Protein AF-A0A023JDX1-F1 (afdb_monomer_lite)

InterPro domains:
  IPR060750 Tri6-like, C2H2 zinc finger domain [PF27716] (1-133)

Secondary structure (DSSP, 8-state):
--------------SS-----TTSGGGS-TTSSPPPP--SSB---STT----PPBSSHHHHHHHHHHT---B--S-TTSTTT---TTSTTTSSBSSHHHHHHHHHHHS--EE---B-TT-PBP--EESSGGG-

pLDDT: mean 72.97, std 20.38, range [28.92, 93.12]

Structure (mmCIF, N/CA/C/O backbone):
data_AF-A0A023JDX1-F1
#
_entry.id   AF-A0A023JDX1-F1
#
loop_
_atom_site.group_PDB
_atom_site.id
_atom_site.type_symbol
_atom_site.label_atom_id
_atom_site.label_alt_id
_atom_site.label_comp_id
_atom_site.label_asym_id
_atom_site.label_entity_id
_atom_site.label_seq_id
_atom_site.pdbx_PDB_ins_code
_atom_site.Cartn_x
_atom_site.Cartn_y
_atom_site.Cartn_z
_atom_site.occupancy
_atom_site.B_iso_or_equiv
_atom_site.auth_seq_id
_atom_site.auth_comp_id
_atom_site.auth_asym_id
_atom_site.auth_atom_id
_atom_site.pdbx_PDB_model_num
ATOM 1 N N . PRO A 1 1 ? 21.628 -0.523 -36.060 1.00 32.75 1 PRO A N 1
ATOM 2 C CA . PRO A 1 1 ? 22.299 -1.433 -35.103 1.00 32.75 1 PRO A CA 1
ATOM 3 C C . PRO A 1 1 ? 21.307 -1.888 -34.022 1.00 32.75 1 PRO A C 1
ATOM 5 O O . PRO A 1 1 ? 21.061 -1.177 -33.053 1.00 32.75 1 PRO A O 1
ATOM 8 N N . LEU A 1 2 ? 20.667 -3.032 -34.269 1.00 33.00 2 LEU A N 1
ATOM 9 C CA . LEU A 1 2 ? 19.808 -3.723 -33.310 1.00 33.00 2 LEU A CA 1
ATOM 10 C C . LEU A 1 2 ? 20.728 -4.454 -32.330 1.00 33.00 2 LEU A C 1
ATOM 12 O O . LEU A 1 2 ? 21.443 -5.368 -32.727 1.00 33.00 2 LEU A O 1
ATOM 16 N N . VAL A 1 3 ? 20.773 -3.999 -31.080 1.00 34.69 3 VAL A N 1
ATOM 17 C CA . VAL A 1 3 ? 21.479 -4.711 -30.010 1.00 34.69 3 VAL A CA 1
ATOM 18 C C . VAL A 1 3 ? 20.621 -5.899 -29.589 1.00 34.69 3 VAL A C 1
ATOM 20 O O . VAL A 1 3 ? 19.626 -5.741 -28.883 1.00 34.69 3 VAL A O 1
ATOM 23 N N . CYS A 1 4 ? 20.990 -7.078 -30.086 1.00 31.83 4 CYS A N 1
ATOM 24 C CA . CYS A 1 4 ? 20.545 -8.356 -29.551 1.00 31.83 4 CYS A CA 1
ATOM 25 C C . CYS A 1 4 ? 20.985 -8.431 -28.083 1.00 31.83 4 CYS A C 1
ATOM 27 O O . CYS A 1 4 ? 22.160 -8.247 -27.775 1.00 31.83 4 CYS A O 1
ATOM 29 N N . PHE A 1 5 ? 20.030 -8.629 -27.177 1.00 30.62 5 PHE A N 1
ATOM 30 C CA . PHE A 1 5 ? 20.322 -9.008 -25.800 1.00 30.62 5 PHE A CA 1
ATOM 31 C C . PHE A 1 5 ? 20.436 -10.529 -25.772 1.00 30.62 5 PHE A C 1
ATOM 33 O O . PHE A 1 5 ? 19.424 -11.213 -25.921 1.00 30.62 5 PHE A O 1
ATOM 40 N N . ASP A 1 6 ? 21.652 -11.039 -25.600 1.00 28.92 6 ASP A N 1
ATOM 41 C CA . ASP A 1 6 ? 21.879 -12.451 -25.310 1.00 28.92 6 ASP A CA 1
ATOM 42 C C . ASP A 1 6 ? 21.268 -12.772 -23.940 1.00 28.92 6 ASP A C 1
ATOM 44 O O . ASP A 1 6 ? 21.625 -12.201 -22.904 1.00 28.92 6 ASP A O 1
ATOM 48 N N . PHE A 1 7 ? 20.244 -13.621 -23.966 1.00 38.38 7 PHE A N 1
ATOM 49 C CA . PHE A 1 7 ? 19.510 -14.097 -22.803 1.00 38.38 7 PHE A CA 1
ATOM 50 C C . PHE A 1 7 ? 20.083 -15.470 -22.438 1.00 38.38 7 PHE A C 1
ATOM 52 O O . PHE A 1 7 ? 19.508 -16.500 -22.778 1.00 38.38 7 PHE A O 1
ATOM 59 N N . ASP A 1 8 ? 21.240 -15.495 -21.777 1.00 31.28 8 ASP A N 1
ATOM 60 C CA . ASP A 1 8 ? 21.813 -16.751 -21.289 1.00 31.28 8 ASP A CA 1
ATOM 61 C C . ASP A 1 8 ? 21.019 -17.241 -20.076 1.00 31.28 8 ASP A C 1
ATOM 63 O O . ASP A 1 8 ? 21.211 -16.816 -18.933 1.00 31.28 8 ASP A O 1
ATOM 67 N N . PHE A 1 9 ? 20.066 -18.129 -20.349 1.00 39.88 9 PHE A N 1
ATOM 68 C CA . PHE A 1 9 ? 19.307 -18.867 -19.352 1.00 39.88 9 PHE A CA 1
ATOM 69 C C . PHE A 1 9 ? 19.992 -20.213 -19.088 1.00 39.88 9 PHE A C 1
ATOM 71 O O . PHE A 1 9 ? 19.445 -21.268 -19.389 1.00 39.88 9 PHE A O 1
ATOM 78 N N . GLU A 1 10 ? 21.196 -20.208 -18.520 1.00 36.53 10 GLU A N 1
ATOM 79 C CA . GLU A 1 10 ? 21.802 -21.448 -18.022 1.00 36.53 10 GLU A CA 1
ATOM 80 C C . GLU A 1 10 ? 21.513 -21.626 -16.528 1.00 36.53 10 GLU A C 1
ATOM 82 O O . GLU A 1 10 ? 22.263 -21.178 -15.662 1.00 36.53 10 GLU A O 1
ATOM 87 N N . ASN A 1 11 ? 20.405 -22.312 -16.217 1.00 38.81 11 ASN A N 1
ATOM 88 C CA . ASN A 1 11 ? 20.368 -23.237 -15.079 1.00 38.81 11 ASN A CA 1
ATOM 89 C C . ASN A 1 11 ? 19.248 -24.299 -15.244 1.00 38.81 11 ASN A C 1
ATOM 91 O O . ASN A 1 11 ? 18.066 -23.940 -15.207 1.00 38.81 11 ASN A O 1
ATOM 95 N N . PRO A 1 12 ? 19.576 -25.597 -15.395 1.00 38.06 12 PRO A N 1
ATOM 96 C CA . PRO A 1 12 ? 18.638 -26.669 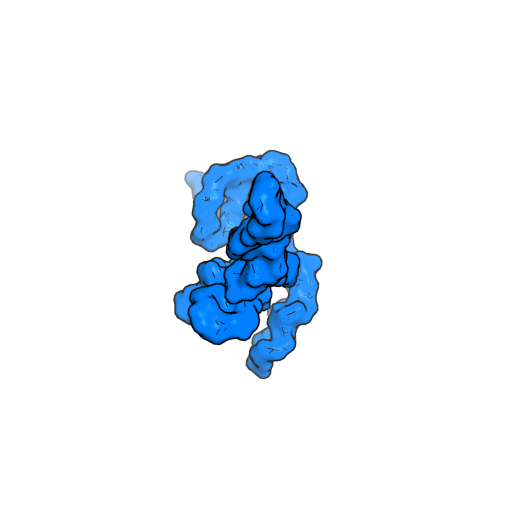-15.758 1.00 38.06 12 PRO A CA 1
ATOM 97 C C . PRO A 1 12 ? 17.777 -27.205 -14.590 1.00 38.06 12 PRO A C 1
ATOM 99 O O . PRO A 1 12 ? 17.607 -28.410 -14.436 1.00 38.06 12 PRO A O 1
ATOM 102 N N . ALA A 1 13 ? 17.201 -26.336 -13.753 1.00 34.69 13 ALA A N 1
ATOM 103 C CA . ALA A 1 13 ? 16.379 -26.758 -12.604 1.00 34.69 13 ALA A CA 1
ATOM 104 C C . ALA A 1 13 ? 14.904 -26.311 -12.671 1.00 34.69 13 ALA A C 1
ATOM 106 O O . ALA A 1 13 ? 14.201 -26.332 -11.660 1.00 34.69 13 ALA A O 1
ATOM 107 N N . ILE A 1 14 ? 14.419 -25.889 -13.843 1.00 46.06 14 ILE A N 1
ATOM 108 C CA . ILE A 1 14 ? 13.060 -25.356 -14.029 1.00 46.06 14 ILE A CA 1
ATOM 109 C C . ILE A 1 14 ? 12.252 -26.279 -14.944 1.00 46.06 14 ILE A C 1
ATOM 111 O O . ILE A 1 14 ? 11.904 -25.899 -16.051 1.00 46.06 14 ILE A O 1
ATOM 115 N N . GLU A 1 15 ? 11.932 -27.490 -14.492 1.00 36.09 15 GLU A N 1
ATOM 116 C CA . GLU A 1 15 ? 10.882 -28.282 -15.162 1.00 36.09 15 GLU A CA 1
ATOM 117 C C . GLU A 1 15 ? 9.781 -28.818 -14.237 1.00 36.09 15 GLU A C 1
ATOM 119 O O . GLU A 1 15 ? 8.774 -29.294 -14.736 1.00 36.09 15 GLU A O 1
ATOM 124 N N . ASN A 1 16 ? 9.853 -28.660 -12.908 1.00 37.88 16 ASN A N 1
ATOM 125 C CA . ASN A 1 16 ? 8.943 -29.410 -12.020 1.00 37.88 16 ASN A CA 1
ATOM 126 C C . ASN A 1 16 ? 8.147 -28.605 -10.976 1.00 37.88 16 ASN A C 1
ATOM 128 O O . ASN A 1 16 ? 7.846 -29.143 -9.916 1.00 37.88 16 ASN A O 1
ATOM 132 N N . TYR A 1 17 ? 7.759 -27.347 -11.220 1.00 40.84 17 TYR A N 1
ATOM 133 C CA . TYR A 1 17 ? 6.860 -26.651 -10.269 1.00 40.84 17 TYR A CA 1
ATOM 134 C C . TYR A 1 17 ? 5.547 -26.122 -10.846 1.00 40.84 17 TYR A C 1
ATOM 136 O O . TYR A 1 17 ? 4.825 -25.395 -10.160 1.00 40.84 17 TYR A O 1
ATOM 144 N N . ILE A 1 18 ? 5.162 -26.550 -12.051 1.00 41.72 18 ILE A N 1
ATOM 145 C CA . ILE A 1 18 ? 3.773 -26.400 -12.501 1.00 41.72 18 ILE A CA 1
ATOM 146 C C . ILE A 1 18 ? 2.949 -27.527 -11.864 1.00 41.72 18 ILE A C 1
ATOM 148 O O . ILE A 1 18 ? 2.538 -28.471 -12.527 1.00 41.72 18 ILE A O 1
ATOM 152 N N . THR A 1 19 ? 2.714 -27.427 -10.554 1.00 31.41 19 THR A N 1
ATOM 153 C CA . THR A 1 19 ? 1.725 -28.265 -9.869 1.00 31.41 19 THR A CA 1
ATOM 154 C C . THR A 1 19 ? 0.858 -27.393 -8.980 1.00 31.41 19 THR A C 1
ATOM 156 O O . THR A 1 19 ? 1.208 -27.023 -7.861 1.00 31.41 19 THR A O 1
ATOM 159 N N . THR A 1 20 ? -0.289 -27.041 -9.549 1.00 42.22 20 THR A N 1
ATOM 160 C CA . THR A 1 20 ? -1.605 -26.910 -8.922 1.00 42.22 20 THR A CA 1
ATOM 161 C C . THR A 1 20 ? -1.625 -27.209 -7.414 1.00 42.22 20 THR A C 1
ATOM 163 O O . THR A 1 20 ? -1.871 -28.332 -6.995 1.00 42.22 20 THR A O 1
ATOM 166 N N . SER A 1 21 ? -1.374 -26.204 -6.573 1.00 30.67 21 SER A N 1
ATOM 167 C CA . SER A 1 21 ? -1.877 -26.155 -5.192 1.00 30.67 21 SER A CA 1
ATOM 168 C C . SER A 1 21 ? -1.671 -24.755 -4.610 1.00 30.67 21 SER A C 1
ATOM 170 O O . SER A 1 21 ? -0.552 -24.262 -4.473 1.00 30.67 21 SER A O 1
ATOM 172 N N . SER A 1 22 ? -2.767 -24.097 -4.233 1.00 41.16 22 SER A N 1
ATOM 173 C CA . SER A 1 22 ? -2.804 -22.733 -3.681 1.00 41.16 22 SER A CA 1
ATOM 174 C C . SER A 1 22 ? -2.083 -22.552 -2.329 1.00 41.16 22 SER A C 1
ATOM 176 O O . SER A 1 22 ? -2.180 -21.487 -1.731 1.00 41.16 22 SER A O 1
ATOM 178 N N . GLY A 1 23 ? -1.364 -23.563 -1.826 1.00 37.69 23 GLY A N 1
ATOM 179 C CA . GLY A 1 23 ? -0.704 -23.549 -0.515 1.00 37.69 23 GLY A CA 1
ATOM 180 C C . GLY A 1 23 ? 0.824 -23.414 -0.532 1.00 37.69 23 GLY A C 1
ATOM 181 O O . GLY A 1 23 ? 1.410 -23.215 0.527 1.00 37.69 23 GLY A O 1
ATOM 182 N N . LEU A 1 24 ? 1.490 -23.516 -1.692 1.00 40.00 24 LEU A N 1
ATOM 183 C CA . LEU A 1 24 ? 2.959 -23.664 -1.748 1.00 40.00 24 LEU A CA 1
ATOM 184 C C . LEU A 1 24 ? 3.718 -22.408 -2.226 1.00 40.00 24 LEU A C 1
ATOM 186 O O . LEU A 1 24 ? 4.937 -22.319 -2.085 1.00 40.00 24 LEU A O 1
ATOM 190 N N . LEU A 1 25 ? 3.014 -21.387 -2.725 1.00 47.19 25 LEU A N 1
ATOM 191 C CA . LEU A 1 25 ? 3.637 -20.139 -3.202 1.00 47.19 25 LEU A CA 1
ATOM 192 C C . LEU A 1 25 ? 4.150 -19.232 -2.066 1.00 47.19 25 LEU A C 1
ATOM 194 O O . LEU A 1 25 ? 5.015 -18.385 -2.299 1.00 47.19 25 LEU A O 1
ATOM 198 N N . ASP A 1 26 ? 3.688 -19.453 -0.832 1.00 47.53 26 ASP A N 1
ATOM 199 C CA . ASP A 1 26 ? 4.174 -18.768 0.376 1.00 47.53 26 ASP A CA 1
ATOM 200 C C . ASP A 1 26 ? 5.580 -19.229 0.815 1.00 47.53 26 ASP A C 1
ATOM 202 O O . ASP A 1 26 ? 6.215 -18.588 1.666 1.00 47.53 26 ASP A O 1
ATOM 206 N N . ALA A 1 27 ? 6.068 -20.340 0.249 1.00 46.50 27 ALA A N 1
ATOM 207 C CA . ALA A 1 27 ? 7.283 -21.013 0.693 1.00 46.50 27 ALA A CA 1
ATOM 208 C C . ALA A 1 27 ? 8.526 -20.702 -0.146 1.00 46.50 27 ALA A C 1
ATOM 210 O O . ALA A 1 27 ? 9.621 -20.996 0.320 1.00 46.50 27 ALA A O 1
ATOM 211 N N . VAL A 1 28 ? 8.410 -20.089 -1.335 1.00 53.62 28 VAL A N 1
ATOM 212 C CA . VAL A 1 28 ? 9.592 -19.746 -2.146 1.00 53.62 28 VAL A CA 1
ATOM 213 C C . VAL A 1 28 ? 10.315 -18.570 -1.478 1.00 53.62 28 VAL A C 1
ATOM 215 O O . VAL A 1 28 ? 9.820 -17.434 -1.558 1.00 53.62 28 VAL A O 1
ATOM 218 N N . PRO A 1 29 ? 11.479 -18.783 -0.831 1.00 56.50 29 PRO A N 1
ATOM 219 C CA . PRO A 1 29 ? 12.176 -17.718 -0.130 1.00 56.50 29 PRO A CA 1
ATOM 220 C C . PRO A 1 29 ? 12.553 -16.621 -1.123 1.00 56.50 29 PRO A C 1
ATOM 222 O O . PRO A 1 29 ? 12.904 -16.900 -2.269 1.00 56.50 29 PRO A O 1
ATOM 225 N N . SER A 1 30 ? 12.552 -15.356 -0.694 1.00 56.53 30 SER A N 1
ATOM 226 C CA . SER A 1 30 ? 12.969 -14.216 -1.534 1.00 56.53 30 SER A CA 1
ATOM 227 C C . SER A 1 30 ? 14.400 -14.343 -2.090 1.00 56.53 30 SER A C 1
ATOM 229 O O . SER A 1 30 ? 14.808 -13.541 -2.927 1.00 56.53 30 SER A O 1
ATOM 231 N N . GLN A 1 31 ? 15.162 -15.327 -1.602 1.00 57.88 31 GLN A N 1
ATOM 232 C CA . GLN A 1 31 ? 16.490 -15.721 -2.068 1.00 57.88 31 GLN A CA 1
ATOM 233 C C . GLN A 1 31 ? 16.466 -16.515 -3.386 1.00 57.88 31 GLN A C 1
ATOM 235 O O . GLN A 1 31 ? 17.475 -16.523 -4.076 1.00 57.88 31 GLN A O 1
ATOM 240 N N . LEU A 1 32 ? 15.336 -17.130 -3.756 1.00 61.25 32 LEU A N 1
ATOM 241 C CA . LEU A 1 32 ? 15.176 -17.901 -4.999 1.00 61.25 32 LEU A CA 1
ATOM 242 C C . LEU A 1 32 ? 14.635 -17.069 -6.172 1.00 61.25 32 LEU A C 1
ATOM 244 O O . LEU A 1 32 ? 14.421 -17.593 -7.260 1.00 61.25 32 LEU A O 1
ATOM 248 N N . ILE A 1 33 ? 14.379 -15.773 -5.974 1.00 67.25 33 ILE A N 1
ATOM 249 C CA . ILE A 1 33 ? 14.053 -14.878 -7.090 1.00 67.25 33 ILE A CA 1
ATOM 250 C C . ILE A 1 33 ? 15.350 -14.652 -7.865 1.00 67.25 33 ILE A C 1
ATOM 252 O O . ILE A 1 33 ? 16.277 -14.058 -7.316 1.00 67.25 33 ILE A O 1
ATOM 256 N N . ALA A 1 34 ? 15.412 -15.107 -9.119 1.00 68.56 34 ALA A N 1
ATOM 257 C CA . ALA A 1 34 ? 16.529 -14.810 -10.008 1.00 68.56 34 ALA A CA 1
ATOM 258 C C . ALA A 1 34 ? 16.678 -13.285 -10.131 1.00 68.56 34 ALA A C 1
ATOM 260 O O . ALA A 1 34 ? 15.737 -12.580 -10.502 1.00 68.56 34 ALA A O 1
ATOM 261 N N . LEU A 1 35 ? 17.838 -12.761 -9.733 1.00 71.56 35 LEU A N 1
ATOM 262 C CA . LEU A 1 35 ? 18.115 -11.328 -9.756 1.00 71.56 35 LEU A CA 1
ATOM 263 C C . LEU A 1 35 ? 18.962 -11.001 -10.986 1.00 71.56 35 LEU A C 1
ATOM 265 O O . LEU A 1 35 ? 19.956 -11.692 -11.211 1.00 71.56 35 LEU A O 1
ATOM 269 N N . PRO A 1 36 ? 18.645 -9.926 -11.728 1.00 74.81 36 PRO A N 1
ATOM 270 C CA . PRO A 1 36 ? 19.502 -9.473 -12.811 1.00 74.81 36 PRO A CA 1
ATOM 271 C C . PRO A 1 36 ? 20.890 -9.126 -12.269 1.00 74.81 36 PRO A C 1
ATOM 273 O O . PRO A 1 36 ? 21.017 -8.546 -11.179 1.00 74.81 36 PRO A O 1
ATOM 276 N N . SER A 1 37 ? 21.926 -9.454 -13.040 1.00 75.62 37 SER A N 1
ATOM 277 C CA . SER A 1 37 ? 23.277 -8.987 -12.743 1.00 75.62 37 SER A CA 1
ATOM 278 C C . SER A 1 37 ? 23.309 -7.460 -12.832 1.00 75.62 37 SER A C 1
ATOM 280 O O . SER A 1 37 ? 22.843 -6.872 -13.807 1.00 75.62 37 SER A O 1
ATOM 282 N N . PHE A 1 38 ? 23.825 -6.808 -11.791 1.00 79.94 38 PHE A N 1
ATOM 283 C CA . PHE A 1 38 ? 23.963 -5.355 -11.749 1.00 79.94 38 PHE A CA 1
ATOM 284 C C . PHE A 1 38 ? 25.424 -5.011 -12.018 1.00 79.94 38 PHE A C 1
ATOM 286 O O . PHE A 1 38 ? 26.254 -5.080 -11.114 1.00 79.94 38 PHE A O 1
ATOM 293 N N . THR A 1 39 ? 25.736 -4.699 -13.273 1.00 79.75 39 THR A N 1
ATOM 294 C C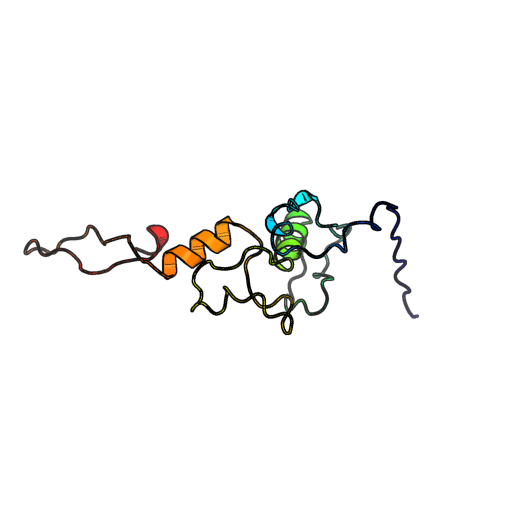A . THR A 1 39 ? 27.104 -4.410 -13.730 1.00 79.75 39 THR A CA 1
ATOM 295 C C . THR A 1 39 ? 27.368 -2.913 -13.856 1.00 79.75 39 THR A C 1
ATOM 297 O O . THR A 1 39 ? 28.495 -2.466 -13.663 1.00 79.75 39 THR A O 1
ATOM 300 N N . ARG A 1 40 ? 26.336 -2.122 -14.166 1.00 84.81 40 ARG A N 1
ATOM 301 C CA . ARG A 1 40 ? 26.400 -0.663 -14.322 1.00 84.81 40 ARG A CA 1
ATOM 302 C C . ARG A 1 40 ? 25.090 -0.023 -13.853 1.00 84.81 40 ARG A C 1
ATOM 304 O O . ARG A 1 40 ? 24.059 -0.711 -13.835 1.00 84.81 40 ARG A O 1
ATOM 311 N N . PRO A 1 41 ? 25.103 1.283 -13.523 1.00 89.56 41 PRO A N 1
ATOM 312 C CA . PRO A 1 41 ? 23.886 2.011 -13.216 1.00 89.56 41 PRO A CA 1
ATOM 313 C C . PRO A 1 41 ? 22.840 1.832 -14.312 1.00 89.56 41 PRO A C 1
ATOM 315 O O . PRO A 1 41 ? 23.109 2.058 -15.492 1.00 89.56 41 PRO A O 1
ATOM 318 N N . SER A 1 42 ? 21.663 1.356 -13.928 1.00 83.94 42 SER A N 1
ATOM 319 C CA . SER A 1 42 ? 20.638 0.915 -14.873 1.00 83.94 42 SER A CA 1
ATOM 320 C C . SER A 1 42 ? 19.238 1.090 -14.298 1.00 83.94 42 SER A C 1
ATOM 322 O O . SER A 1 42 ? 19.033 1.180 -13.084 1.00 83.94 42 SER A O 1
ATOM 324 N N . LYS A 1 43 ? 18.259 1.189 -15.199 1.00 88.94 43 LYS A N 1
ATOM 325 C CA . LYS A 1 43 ? 16.837 1.196 -14.847 1.00 88.94 43 LYS A CA 1
ATOM 326 C C . LYS A 1 43 ? 16.367 -0.227 -14.563 1.00 88.94 43 LYS A C 1
ATOM 328 O O . LYS A 1 43 ? 17.013 -1.200 -14.943 1.00 88.94 43 LYS A O 1
ATOM 333 N N . CYS A 1 44 ? 15.224 -0.350 -13.897 1.00 88.12 44 CYS A N 1
ATOM 334 C CA . CYS A 1 44 ? 14.635 -1.658 -13.646 1.00 88.12 44 CYS A CA 1
ATOM 335 C C . CYS A 1 44 ? 14.235 -2.342 -14.971 1.00 88.12 44 CYS A C 1
ATOM 337 O O . CYS A 1 44 ? 13.457 -1.752 -15.718 1.00 88.12 44 CYS A O 1
ATOM 339 N N . PRO A 1 45 ? 14.699 -3.576 -15.250 1.00 85.88 45 PRO A N 1
ATOM 340 C CA . PRO A 1 45 ? 14.358 -4.300 -16.476 1.00 85.88 45 PRO A CA 1
ATOM 341 C C . PRO A 1 45 ? 12.993 -4.999 -16.403 1.00 85.88 45 PRO A C 1
ATOM 343 O O . PRO A 1 45 ? 12.599 -5.671 -17.349 1.00 85.88 45 PRO A O 1
ATOM 346 N N . TYR A 1 46 ? 12.286 -4.913 -15.270 1.00 83.38 46 TYR A N 1
ATOM 347 C CA . TYR A 1 46 ? 11.012 -5.605 -15.096 1.00 83.38 46 TYR A CA 1
ATOM 348 C C . TYR A 1 46 ? 9.969 -5.058 -16.089 1.00 83.38 46 TYR A C 1
ATOM 350 O O . TYR A 1 46 ? 9.801 -3.834 -16.174 1.00 83.38 46 TYR A O 1
ATOM 358 N N . PRO A 1 47 ? 9.262 -5.930 -16.835 1.00 80.00 47 PRO A N 1
ATOM 359 C CA . PRO A 1 47 ? 8.269 -5.492 -17.807 1.00 80.00 47 PRO A CA 1
ATOM 360 C C . PRO A 1 47 ? 7.185 -4.687 -17.093 1.00 80.00 47 PRO A C 1
ATOM 362 O O . PRO A 1 47 ? 6.726 -5.077 -16.025 1.00 80.00 47 PRO A O 1
ATOM 365 N N . SER A 1 48 ? 6.775 -3.551 -17.660 1.00 79.75 48 SER A N 1
ATOM 366 C CA . SER A 1 48 ? 5.809 -2.611 -17.056 1.00 79.75 48 SER A CA 1
ATOM 367 C C . SER A 1 48 ? 6.252 -1.918 -15.754 1.00 79.75 48 SER A C 1
ATOM 369 O O . SER A 1 48 ? 5.436 -1.282 -15.080 1.00 79.75 48 SER A O 1
ATOM 371 N N . CYS A 1 49 ? 7.542 -1.964 -15.399 1.00 85.75 49 CYS A N 1
ATOM 372 C CA . CYS A 1 49 ? 8.042 -1.176 -14.278 1.00 85.75 49 CYS A CA 1
ATOM 373 C C . CYS A 1 49 ? 7.855 0.327 -14.537 1.00 85.75 49 CYS A C 1
ATOM 375 O O . CYS A 1 49 ? 8.410 0.886 -15.479 1.00 85.75 49 CYS A O 1
ATOM 377 N N . LYS A 1 50 ? 7.102 0.999 -13.660 1.00 85.56 50 LYS A N 1
ATOM 378 C CA . LYS A 1 50 ? 6.840 2.449 -13.741 1.00 85.56 50 LYS A CA 1
ATOM 379 C C . LYS A 1 50 ? 7.973 3.306 -13.162 1.00 85.56 50 LYS A C 1
ATOM 381 O O . LYS A 1 50 ? 7.879 4.529 -13.154 1.00 85.56 50 LYS A O 1
ATOM 386 N N . SER A 1 51 ? 9.022 2.676 -12.633 1.00 86.38 51 SER A N 1
ATOM 387 C CA . SER A 1 51 ? 10.139 3.375 -12.001 1.00 86.38 51 SER A CA 1
ATOM 388 C C . SER A 1 51 ? 11.026 4.019 -13.060 1.00 86.38 51 SER A C 1
ATOM 390 O O . SER A 1 51 ? 11.636 3.327 -13.871 1.00 86.38 51 SER A O 1
ATOM 392 N N . THR A 1 52 ? 11.138 5.344 -13.033 1.00 89.38 52 THR A N 1
ATOM 393 C CA . THR A 1 52 ? 12.053 6.098 -13.906 1.00 89.38 52 THR A CA 1
ATOM 394 C C . THR A 1 52 ? 13.463 6.217 -13.325 1.00 89.38 52 THR A C 1
ATOM 396 O O . THR A 1 52 ? 14.376 6.658 -14.024 1.00 89.38 52 THR A O 1
ATOM 399 N N . THR A 1 53 ? 13.650 5.801 -12.068 1.00 91.06 53 THR A N 1
ATOM 400 C CA . THR A 1 53 ? 14.925 5.855 -11.352 1.00 91.06 53 THR A CA 1
ATOM 401 C C . THR A 1 53 ? 15.997 4.994 -12.009 1.00 91.06 53 THR A C 1
ATOM 403 O O . THR A 1 53 ? 15.785 3.828 -12.351 1.00 91.06 53 THR A O 1
ATOM 406 N N . VAL A 1 54 ? 17.184 5.582 -12.133 1.00 91.25 54 VAL A N 1
ATOM 407 C CA . VAL A 1 54 ? 18.419 4.865 -12.442 1.00 91.25 54 VAL A CA 1
ATOM 408 C C . VAL A 1 54 ? 19.042 4.472 -11.110 1.00 91.25 54 VAL A C 1
ATOM 410 O O . VAL A 1 54 ? 19.294 5.325 -10.264 1.00 91.25 54 VAL A O 1
ATOM 413 N N . PHE A 1 55 ? 19.238 3.178 -10.893 1.00 90.06 55 PHE A N 1
ATOM 414 C CA . PHE A 1 55 ? 19.865 2.690 -9.673 1.00 90.06 55 PHE A CA 1
ATOM 415 C C . PHE A 1 55 ? 21.374 2.738 -9.851 1.00 90.06 55 PHE A C 1
ATOM 417 O O . PHE A 1 55 ? 21.881 2.157 -10.802 1.00 90.06 55 PHE A O 1
ATOM 424 N N . GLU A 1 56 ? 22.082 3.392 -8.938 1.00 90.31 56 GLU A N 1
ATOM 425 C CA . GLU A 1 56 ? 23.553 3.419 -8.917 1.00 90.31 56 GLU A CA 1
ATOM 426 C C . GLU A 1 56 ? 24.133 2.252 -8.108 1.00 90.31 56 GLU A C 1
ATOM 428 O O . GLU A 1 56 ? 25.236 1.781 -8.371 1.00 90.31 56 GLU A O 1
ATOM 433 N N . SER A 1 57 ? 23.351 1.740 -7.153 1.00 88.19 57 SER A N 1
ATOM 434 C CA . SER A 1 57 ? 23.727 0.641 -6.271 1.00 88.19 57 SER A CA 1
ATOM 435 C C . SER A 1 57 ? 22.963 -0.637 -6.601 1.00 88.19 57 SER A C 1
ATOM 437 O O . SER A 1 57 ? 21.727 -0.669 -6.614 1.00 88.19 57 SER A O 1
ATOM 439 N N . GLY A 1 58 ? 23.699 -1.742 -6.742 1.00 84.75 58 GLY A N 1
ATOM 440 C CA . GLY A 1 58 ? 23.115 -3.068 -6.939 1.00 84.75 58 GLY A CA 1
ATOM 441 C C . GLY A 1 58 ? 22.235 -3.518 -5.769 1.00 84.75 58 GLY A C 1
ATOM 442 O O . GLY A 1 58 ? 21.279 -4.267 -5.969 1.00 84.75 58 GLY A O 1
ATOM 443 N N . ARG A 1 59 ? 22.492 -3.038 -4.541 1.00 87.50 59 ARG A N 1
ATOM 444 C CA . ARG A 1 59 ? 21.634 -3.320 -3.377 1.00 87.50 59 ARG A CA 1
ATOM 445 C C . ARG A 1 59 ? 20.242 -2.724 -3.574 1.00 87.50 59 ARG A C 1
ATOM 447 O O . ARG A 1 59 ? 19.250 -3.430 -3.380 1.00 87.50 59 ARG A O 1
ATOM 454 N N . ASP A 1 60 ? 20.178 -1.452 -3.953 1.00 87.81 60 ASP A N 1
ATOM 455 C CA . ASP A 1 60 ? 18.917 -0.738 -4.155 1.00 87.81 60 ASP A CA 1
ATOM 456 C C . ASP A 1 60 ? 18.162 -1.271 -5.359 1.00 87.81 60 ASP A C 1
ATOM 458 O O . ASP A 1 60 ? 16.962 -1.526 -5.253 1.00 87.81 60 ASP A O 1
ATOM 462 N N . PHE A 1 61 ? 18.880 -1.562 -6.444 1.00 87.25 61 PHE A N 1
ATOM 463 C CA . PHE A 1 61 ? 18.326 -2.235 -7.609 1.00 87.25 61 PHE A CA 1
ATOM 464 C C . PHE A 1 61 ? 17.671 -3.570 -7.237 1.00 87.25 61 PHE A C 1
ATOM 466 O O . PHE A 1 61 ? 16.500 -3.791 -7.529 1.00 87.25 61 PHE A O 1
ATOM 473 N N . ARG A 1 62 ? 18.382 -4.457 -6.525 1.00 86.44 62 ARG A N 1
ATOM 474 C CA . ARG A 1 62 ? 17.846 -5.768 -6.109 1.00 86.44 62 ARG A CA 1
ATOM 475 C C . ARG A 1 62 ? 16.693 -5.632 -5.118 1.00 86.44 62 ARG A C 1
ATOM 477 O O . ARG A 1 62 ? 15.787 -6.464 -5.105 1.00 86.44 62 ARG A O 1
ATOM 484 N N . ARG A 1 63 ? 16.733 -4.627 -4.237 1.00 86.38 63 ARG A N 1
ATOM 485 C CA . ARG A 1 63 ? 15.625 -4.315 -3.322 1.00 86.38 63 ARG A CA 1
ATOM 486 C C . ARG A 1 63 ? 14.385 -3.912 -4.114 1.00 86.38 63 ARG A C 1
ATOM 488 O O . ARG A 1 63 ? 13.328 -4.474 -3.865 1.00 86.38 63 ARG A O 1
ATOM 495 N N . HIS A 1 64 ? 14.534 -3.002 -5.071 1.00 89.50 64 HIS A N 1
ATOM 496 C CA . HIS A 1 64 ? 13.456 -2.564 -5.947 1.00 89.50 64 HIS A CA 1
ATOM 497 C C . HIS A 1 64 ? 12.928 -3.707 -6.822 1.00 89.50 64 HIS A C 1
ATOM 499 O O . HIS A 1 64 ? 11.729 -3.943 -6.857 1.00 89.50 64 HIS A O 1
ATOM 505 N N . TYR A 1 65 ? 13.808 -4.473 -7.470 1.00 85.50 65 TYR A N 1
ATOM 506 C CA . TYR A 1 65 ? 13.411 -5.566 -8.358 1.00 85.50 65 TYR A CA 1
ATOM 507 C C . TYR A 1 65 ? 12.552 -6.611 -7.632 1.00 85.50 65 TYR A C 1
ATOM 509 O O . TYR A 1 65 ? 11.541 -7.072 -8.153 1.00 85.50 65 TYR A O 1
ATOM 517 N N . ARG A 1 66 ? 12.890 -6.918 -6.372 1.00 85.50 66 ARG A N 1
ATOM 518 C CA . ARG A 1 66 ? 12.094 -7.820 -5.529 1.00 85.50 66 ARG A CA 1
ATOM 519 C C . ARG A 1 66 ? 10.694 -7.300 -5.207 1.00 85.50 66 ARG A C 1
ATOM 521 O O . ARG A 1 66 ? 9.821 -8.114 -4.933 1.00 85.50 66 ARG A O 1
ATOM 528 N N . GLN A 1 67 ? 10.455 -5.988 -5.260 1.00 86.38 67 GLN A N 1
ATOM 529 C CA . GLN A 1 67 ? 9.134 -5.411 -4.985 1.00 86.38 67 GLN A CA 1
ATOM 530 C C . GLN A 1 67 ? 8.090 -5.761 -6.050 1.00 86.38 67 GLN A C 1
ATOM 532 O O . GLN A 1 67 ? 6.897 -5.728 -5.752 1.00 86.38 67 GLN A O 1
ATOM 537 N N . HIS A 1 68 ? 8.523 -6.137 -7.256 1.00 84.50 68 HIS A N 1
ATOM 538 C CA . HIS A 1 68 ? 7.621 -6.578 -8.323 1.00 84.50 68 HIS A CA 1
ATOM 539 C C . HIS A 1 68 ? 7.007 -7.953 -8.048 1.00 84.50 68 HIS A C 1
ATOM 541 O O . HIS A 1 68 ? 5.900 -8.242 -8.491 1.00 84.50 68 HIS A O 1
ATOM 547 N N . PHE A 1 69 ? 7.679 -8.791 -7.257 1.00 83.25 69 PHE A N 1
ATOM 548 C CA . PHE A 1 69 ? 7.209 -10.135 -6.927 1.00 83.25 69 PHE A CA 1
ATOM 549 C C . PHE A 1 69 ? 6.348 -10.104 -5.666 1.00 83.25 69 PHE A C 1
ATOM 551 O O . PHE A 1 69 ? 6.793 -10.432 -4.564 1.00 83.25 69 PHE A O 1
ATOM 558 N N . LYS A 1 70 ? 5.092 -9.695 -5.834 1.00 84.00 70 LYS A N 1
ATOM 559 C CA . LYS A 1 70 ? 4.090 -9.719 -4.768 1.00 84.00 70 LYS A CA 1
ATOM 560 C C . LYS A 1 70 ? 3.592 -11.145 -4.565 1.00 84.00 70 LYS A C 1
ATOM 562 O O . LYS A 1 70 ? 3.084 -11.768 -5.490 1.00 84.00 70 LYS A O 1
ATOM 567 N N . ARG A 1 71 ? 3.778 -11.665 -3.354 1.00 80.06 71 ARG A N 1
ATOM 568 C CA . ARG A 1 71 ? 3.391 -13.037 -2.973 1.00 80.06 71 ARG A CA 1
ATOM 569 C C . ARG A 1 71 ? 2.588 -13.089 -1.682 1.00 80.06 71 ARG A C 1
ATOM 571 O O . ARG A 1 71 ? 1.951 -14.090 -1.402 1.00 80.06 71 ARG A O 1
ATOM 578 N N . PHE A 1 72 ? 2.607 -12.013 -0.899 1.00 84.56 72 PHE A N 1
ATOM 579 C CA . PHE A 1 72 ? 1.889 -11.943 0.364 1.00 84.56 72 PHE A CA 1
ATOM 580 C C . PHE A 1 72 ? 0.620 -11.122 0.179 1.00 84.56 72 PHE A C 1
ATOM 582 O O . PHE A 1 72 ? 0.699 -9.923 -0.068 1.00 84.56 72 PHE A O 1
ATOM 589 N N . PHE A 1 73 ? -0.542 -11.740 0.334 1.00 88.25 73 PHE A N 1
ATOM 590 C CA . PHE A 1 73 ? -1.835 -11.071 0.185 1.00 88.25 73 PHE A CA 1
ATOM 591 C C . PHE A 1 73 ? -2.421 -10.711 1.545 1.00 88.25 73 PHE A C 1
ATOM 593 O O . PHE A 1 73 ? -2.133 -11.375 2.543 1.00 88.25 73 PHE A O 1
ATOM 600 N N . CYS A 1 74 ? -3.200 -9.631 1.597 1.00 89.75 74 CYS A N 1
ATOM 601 C CA . CYS A 1 74 ? -3.908 -9.230 2.810 1.00 89.75 74 CYS A CA 1
ATOM 602 C C . CYS A 1 74 ? -4.891 -10.328 3.239 1.00 89.75 74 CYS A C 1
ATOM 604 O O . CYS A 1 74 ? -5.581 -10.897 2.401 1.00 89.75 74 CYS A O 1
ATOM 606 N N . ARG A 1 75 ? -4.993 -10.607 4.541 1.00 87.56 75 ARG A N 1
ATOM 607 C CA . ARG A 1 75 ? -5.912 -11.632 5.068 1.00 87.56 75 ARG A CA 1
ATOM 608 C C . ARG A 1 75 ? -7.384 -11.204 5.123 1.00 87.56 75 ARG A C 1
ATOM 610 O O . ARG A 1 75 ? -8.244 -12.051 5.331 1.00 87.56 75 ARG A O 1
ATOM 617 N N . TYR A 1 76 ? -7.674 -9.913 4.977 1.00 85.00 76 TYR A N 1
ATOM 618 C CA . TYR A 1 76 ? -9.036 -9.373 5.031 1.00 85.00 76 TYR A CA 1
ATOM 619 C C . TYR A 1 76 ? -9.720 -9.518 3.671 1.00 85.00 76 TYR A C 1
ATOM 621 O O . TYR A 1 76 ? -9.276 -8.898 2.709 1.00 85.00 76 TYR A O 1
ATOM 629 N N . SER A 1 77 ? -10.795 -10.301 3.576 1.00 80.50 77 SER A N 1
ATOM 630 C CA . SER A 1 77 ? -11.483 -10.592 2.306 1.00 80.50 77 SER A CA 1
ATOM 631 C C . SER A 1 77 ? -12.025 -9.340 1.611 1.00 80.50 77 SER A C 1
ATOM 633 O O . SER A 1 77 ? -11.942 -9.244 0.393 1.00 80.50 77 SER A O 1
ATOM 635 N N . GLU A 1 78 ? -12.481 -8.343 2.370 1.00 81.88 78 GLU A N 1
ATOM 636 C CA . GLU A 1 78 ? -12.962 -7.058 1.837 1.00 81.88 78 GLU A CA 1
ATOM 637 C C . GLU A 1 78 ? -11.843 -6.124 1.341 1.00 81.88 78 GLU A C 1
ATOM 639 O O . GLU A 1 78 ? -12.102 -5.061 0.776 1.00 81.88 78 GLU A O 1
ATOM 644 N N . CYS A 1 79 ? -10.576 -6.488 1.553 1.00 85.50 79 CYS A N 1
ATOM 645 C CA . CYS A 1 79 ? -9.458 -5.654 1.156 1.00 85.50 79 CYS A CA 1
ATOM 646 C C . CYS A 1 79 ? -9.115 -5.849 -0.330 1.00 85.50 79 CYS A C 1
ATOM 648 O O . CYS A 1 79 ? -8.856 -6.970 -0.752 1.00 85.50 79 CYS A O 1
ATOM 650 N N . PRO A 1 80 ? -8.920 -4.782 -1.125 1.00 83.19 80 PRO A N 1
ATOM 651 C CA . PRO A 1 80 ? -8.494 -4.919 -2.523 1.00 83.19 80 PRO A CA 1
ATOM 652 C C . PRO A 1 80 ? -7.109 -5.573 -2.693 1.00 83.19 80 PRO A C 1
ATOM 654 O O . PRO A 1 80 ? -6.744 -5.961 -3.798 1.00 83.19 80 PRO A O 1
ATOM 657 N N . GLN A 1 81 ? -6.319 -5.683 -1.617 1.00 83.12 81 GLN A N 1
ATOM 658 C CA . GLN A 1 81 ? -5.010 -6.349 -1.593 1.00 83.12 81 GLN A CA 1
ATOM 659 C C . GLN A 1 81 ? -5.083 -7.824 -1.151 1.00 83.12 81 GLN A C 1
ATOM 661 O O . GLN A 1 81 ? -4.034 -8.451 -0.983 1.00 83.12 81 GLN A O 1
ATOM 666 N N . SER A 1 82 ? -6.283 -8.361 -0.901 1.00 80.88 82 SER A N 1
ATOM 667 C CA . SER A 1 82 ? -6.496 -9.769 -0.532 1.00 80.88 82 SER A CA 1
ATOM 668 C C . SER A 1 82 ? -6.695 -10.676 -1.741 1.00 80.88 82 SER A C 1
ATOM 670 O O . SER A 1 82 ? -6.289 -11.834 -1.706 1.00 80.88 82 SER A O 1
ATOM 672 N N . ALA A 1 83 ? -7.277 -10.142 -2.817 1.00 70.25 83 ALA A N 1
ATOM 673 C CA . ALA A 1 83 ? -7.603 -10.920 -3.995 1.00 70.25 83 ALA A CA 1
ATOM 674 C C . ALA A 1 83 ? -6.354 -11.218 -4.831 1.00 70.25 83 ALA A C 1
ATOM 676 O O . ALA A 1 83 ? -5.662 -10.316 -5.312 1.00 70.25 83 ALA A O 1
ATOM 677 N N . GLN A 1 84 ? -6.123 -12.507 -5.056 1.00 62.50 84 GLN A N 1
ATOM 678 C CA . GLN A 1 84 ? -5.240 -13.031 -6.087 1.00 62.50 84 GLN A CA 1
ATOM 679 C C . GLN A 1 84 ? -6.031 -13.116 -7.402 1.00 62.50 84 GLN A C 1
ATOM 681 O O . GLN A 1 84 ? -6.180 -14.188 -7.979 1.00 62.50 84 GLN A O 1
ATOM 686 N N . ASP A 1 85 ? -6.625 -12.003 -7.845 1.00 57.03 85 ASP A N 1
ATOM 687 C CA . ASP A 1 85 ? -7.340 -12.001 -9.122 1.00 57.03 85 ASP A CA 1
ATOM 688 C C . ASP A 1 85 ? -6.327 -12.249 -10.240 1.00 57.03 85 ASP A C 1
ATOM 690 O O . ASP A 1 85 ? -5.446 -11.428 -10.505 1.00 57.03 85 ASP A O 1
ATOM 694 N N . LEU A 1 86 ? -6.459 -13.404 -10.892 1.00 53.06 86 LEU A N 1
ATOM 695 C CA . LEU A 1 86 ? -5.565 -13.885 -11.950 1.00 53.06 86 LEU A CA 1
ATOM 696 C C . LEU A 1 86 ? -5.522 -12.954 -13.174 1.00 53.06 86 LEU A C 1
ATOM 698 O O . LEU A 1 86 ? -4.625 -13.078 -14.001 1.00 53.06 86 LEU A O 1
ATOM 702 N N . GLN A 1 87 ? -6.464 -12.011 -13.282 1.00 52.59 87 GLN A N 1
ATOM 703 C CA . GLN A 1 87 ? -6.527 -11.035 -14.368 1.00 52.59 87 GLN A CA 1
ATOM 704 C C . GLN A 1 87 ? -5.522 -9.877 -14.198 1.00 52.59 87 GLN A C 1
ATOM 706 O O . GLN A 1 87 ? -5.153 -9.248 -15.185 1.00 52.59 87 GLN A O 1
ATOM 711 N N . GLU A 1 88 ? -5.043 -9.608 -12.975 1.00 52.50 88 GLU A N 1
ATOM 712 C CA . GLU A 1 88 ? -4.087 -8.528 -12.685 1.00 52.50 88 GLU A CA 1
ATOM 713 C C . GLU A 1 88 ? -2.872 -9.034 -11.896 1.00 52.50 88 GLU A C 1
ATOM 715 O O . GLU A 1 88 ? -2.588 -8.634 -10.759 1.00 52.50 88 GLU A O 1
ATOM 720 N N . VAL A 1 89 ? -2.125 -9.944 -12.518 1.00 52.03 89 VAL A N 1
ATOM 721 C CA . VAL A 1 89 ? -0.884 -10.486 -11.961 1.00 52.03 89 VAL A CA 1
ATOM 722 C C . VAL A 1 89 ? 0.129 -9.346 -11.766 1.00 52.03 89 VAL A C 1
ATOM 724 O O . VAL A 1 89 ? 0.724 -8.854 -12.718 1.00 52.03 89 VAL A O 1
ATOM 727 N N . GLY A 1 90 ? 0.316 -8.903 -10.517 1.00 55.53 90 GLY A N 1
ATOM 728 C CA . GLY A 1 90 ? 1.345 -7.926 -10.128 1.00 55.53 90 GLY A CA 1
ATOM 729 C C . GLY A 1 90 ? 0.843 -6.591 -9.559 1.00 55.53 90 GLY A C 1
ATOM 730 O O . GLY A 1 90 ? 1.646 -5.823 -9.015 1.00 55.53 90 GLY A O 1
ATOM 731 N N . THR A 1 91 ? -0.459 -6.284 -9.588 1.00 63.25 91 THR A N 1
ATOM 732 C CA . THR A 1 91 ? -0.987 -5.049 -8.960 1.00 63.25 91 THR A CA 1
ATOM 733 C C . THR A 1 91 ? -1.310 -5.251 -7.479 1.00 63.25 91 THR A C 1
ATOM 735 O O . THR A 1 91 ? -1.020 -4.365 -6.666 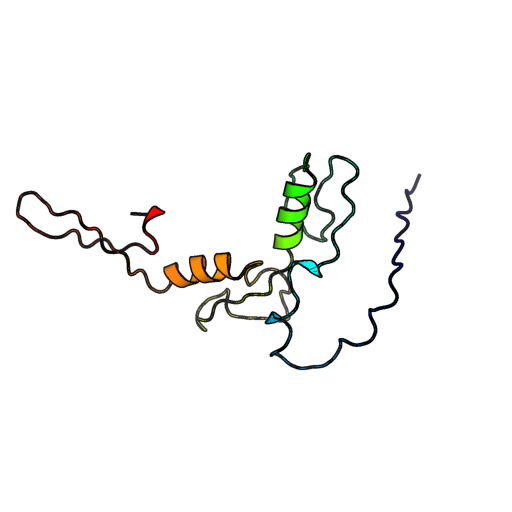1.00 63.25 91 THR A O 1
ATOM 738 N N . LYS A 1 92 ? -1.793 -6.438 -7.105 1.00 75.50 92 LYS A N 1
ATOM 739 C CA . LYS A 1 92 ? -2.266 -6.771 -5.753 1.00 75.50 92 LYS A CA 1
ATOM 740 C C . LYS A 1 92 ? -1.229 -7.555 -4.941 1.00 75.50 92 LYS A C 1
ATOM 742 O O . LYS A 1 92 ? -0.448 -8.332 -5.488 1.00 75.50 92 LYS A O 1
ATOM 747 N N . GLY A 1 93 ? -1.212 -7.329 -3.630 1.00 83.44 93 GLY A N 1
ATOM 748 C CA . GLY A 1 93 ? -0.339 -8.003 -2.671 1.00 83.44 93 GLY A CA 1
ATOM 749 C C . GLY A 1 93 ? 0.956 -7.250 -2.343 1.00 83.44 93 GLY A C 1
ATOM 750 O O . GLY A 1 93 ? 1.220 -6.133 -2.791 1.00 83.44 93 GLY A O 1
ATOM 751 N N . PHE A 1 94 ? 1.786 -7.891 -1.529 1.00 87.12 94 PHE A N 1
ATOM 752 C CA . PHE A 1 94 ? 3.011 -7.348 -0.957 1.00 87.12 94 PHE A CA 1
ATOM 753 C C . PHE A 1 94 ? 4.204 -8.240 -1.284 1.00 87.12 94 PHE A C 1
ATOM 755 O O . PHE A 1 94 ? 4.101 -9.468 -1.349 1.00 87.12 94 PHE A O 1
ATOM 762 N N . ALA A 1 95 ? 5.366 -7.615 -1.451 1.00 85.31 95 ALA A N 1
ATOM 763 C CA . ALA A 1 95 ? 6.620 -8.319 -1.700 1.00 85.31 95 ALA A CA 1
ATOM 764 C C . ALA A 1 95 ? 7.207 -8.963 -0.436 1.00 85.31 95 ALA A C 1
ATOM 766 O O . ALA A 1 95 ? 7.994 -9.904 -0.525 1.00 85.31 95 ALA A O 1
ATOM 767 N N . THR A 1 96 ? 6.829 -8.481 0.755 1.00 84.88 96 THR A N 1
ATOM 768 C CA . THR A 1 96 ? 7.300 -9.031 2.033 1.00 84.88 96 THR A CA 1
ATOM 769 C C . THR A 1 96 ? 6.162 -9.219 3.038 1.00 84.88 96 THR A C 1
ATOM 771 O O . THR A 1 96 ? 5.191 -8.458 3.059 1.00 84.88 96 THR A O 1
ATOM 774 N N . ARG A 1 97 ? 6.310 -10.198 3.946 1.00 86.94 97 ARG A N 1
ATOM 775 C CA . ARG A 1 97 ? 5.387 -10.384 5.085 1.00 86.94 97 ARG A CA 1
ATOM 776 C C . ARG A 1 97 ? 5.311 -9.145 5.975 1.00 86.94 97 ARG A C 1
ATOM 778 O O . ARG A 1 97 ? 4.250 -8.847 6.515 1.00 86.94 97 ARG A O 1
ATOM 785 N N . LYS A 1 98 ? 6.431 -8.429 6.128 1.00 87.69 98 LYS A N 1
ATOM 786 C CA . LYS A 1 98 ? 6.515 -7.202 6.931 1.00 87.69 98 LYS A CA 1
ATOM 787 C C . LYS A 1 98 ? 5.618 -6.106 6.356 1.00 87.69 98 LYS A C 1
ATOM 789 O O . LYS A 1 98 ? 4.918 -5.441 7.116 1.00 87.69 98 LYS A O 1
ATOM 794 N N . ASP A 1 99 ? 5.609 -5.950 5.036 1.00 89.06 99 ASP A N 1
ATOM 795 C CA . ASP A 1 99 ? 4.765 -4.958 4.368 1.00 89.06 99 ASP A CA 1
ATOM 796 C C . ASP A 1 99 ? 3.282 -5.331 4.466 1.00 89.06 99 ASP A C 1
ATOM 798 O O . ASP A 1 99 ? 2.466 -4.464 4.780 1.00 89.06 99 ASP A O 1
ATOM 802 N N . ARG A 1 100 ? 2.941 -6.624 4.327 1.00 89.81 100 ARG A N 1
ATOM 803 C CA . ARG A 1 100 ? 1.576 -7.108 4.590 1.00 89.81 100 ARG A CA 1
ATOM 804 C C . ARG A 1 100 ? 1.137 -6.795 6.020 1.00 89.81 100 ARG A C 1
ATOM 806 O O . ARG A 1 100 ? 0.076 -6.218 6.206 1.00 89.81 100 ARG A O 1
ATOM 813 N N . ALA A 1 101 ? 1.948 -7.120 7.027 1.00 87.94 101 ALA A N 1
ATOM 814 C CA . ALA A 1 101 ? 1.603 -6.867 8.429 1.00 87.94 101 ALA A CA 1
ATOM 815 C C . ALA A 1 101 ? 1.403 -5.367 8.717 1.00 87.94 101 ALA A C 1
ATOM 817 O O . ALA A 1 101 ? 0.464 -4.982 9.411 1.00 87.94 101 ALA A O 1
ATOM 818 N N . ARG A 1 102 ? 2.248 -4.503 8.132 1.00 88.69 102 ARG A N 1
ATOM 819 C CA . ARG A 1 102 ? 2.082 -3.041 8.197 1.00 88.69 102 ARG A CA 1
ATOM 820 C C . ARG A 1 102 ? 0.773 -2.582 7.553 1.00 88.69 102 ARG A C 1
ATOM 822 O O . ARG A 1 102 ? 0.163 -1.632 8.031 1.00 88.69 102 ARG A O 1
ATOM 829 N N . HIS A 1 103 ? 0.366 -3.202 6.451 1.00 90.88 103 HIS A N 1
ATOM 830 C CA . HIS A 1 103 ? -0.917 -2.916 5.824 1.00 90.88 103 HIS A CA 1
ATOM 831 C C . HIS A 1 103 ? -2.089 -3.412 6.684 1.00 90.88 103 HIS A C 1
ATOM 833 O O . HIS A 1 103 ? -3.035 -2.665 6.904 1.00 90.88 103 HIS A O 1
ATOM 839 N N . GLU A 1 104 ? -2.005 -4.627 7.225 1.00 89.44 104 GLU A N 1
ATOM 840 C CA . GLU A 1 104 ? -3.049 -5.232 8.058 1.00 89.44 104 GLU A CA 1
ATOM 841 C C . GLU A 1 104 ? -3.316 -4.444 9.345 1.00 89.44 104 GLU A C 1
ATOM 843 O O . GLU A 1 104 ? -4.462 -4.368 9.784 1.00 89.44 104 GLU A O 1
ATOM 848 N N . SER A 1 105 ? -2.303 -3.778 9.907 1.00 86.75 105 SER A N 1
ATOM 849 C CA . SER A 1 105 ? -2.492 -2.906 11.073 1.00 86.75 105 SER A CA 1
ATOM 850 C C . SER A 1 105 ? -3.343 -1.663 10.773 1.00 86.75 105 SER A C 1
ATOM 852 O O . SER A 1 105 ? -3.853 -1.030 11.694 1.00 86.75 105 SER A O 1
ATOM 854 N N . LYS A 1 106 ? -3.536 -1.307 9.494 1.00 86.31 106 LYS A N 1
ATOM 855 C CA . LYS A 1 106 ? -4.466 -0.240 9.094 1.00 86.31 106 LYS A CA 1
ATOM 856 C C . LYS A 1 106 ? -5.926 -0.673 9.161 1.00 86.31 106 LYS A C 1
ATOM 858 O O . LYS A 1 106 ? -6.768 0.178 9.410 1.00 86.31 106 LYS A O 1
ATOM 863 N N . HIS A 1 107 ? -6.216 -1.962 8.973 1.00 85.94 107 HIS A N 1
ATOM 864 C CA . HIS A 1 107 ? -7.586 -2.485 9.064 1.00 85.94 107 HIS A CA 1
ATOM 865 C C . HIS A 1 107 ? -8.112 -2.470 10.500 1.00 85.94 107 HIS A C 1
ATOM 867 O O . HIS A 1 107 ? -9.308 -2.313 10.715 1.00 85.94 107 HIS A O 1
ATOM 873 N N . LYS A 1 108 ? -7.225 -2.601 11.494 1.00 82.25 108 LYS A N 1
ATOM 874 C CA . LYS A 1 108 ? -7.576 -2.532 12.918 1.00 82.25 108 LYS A CA 1
ATOM 875 C C . LYS A 1 108 ? -6.591 -1.637 13.667 1.00 82.25 108 LYS A C 1
ATOM 877 O O . LYS A 1 108 ? -5.622 -2.152 14.227 1.00 82.25 108 LYS A O 1
ATOM 882 N N . PRO A 1 109 ? -6.809 -0.312 13.677 1.00 82.88 109 PRO A N 1
ATOM 883 C CA . PRO A 1 109 ? -5.977 0.578 14.464 1.00 82.88 109 PRO A CA 1
ATOM 884 C C . PRO A 1 109 ? -6.205 0.303 15.953 1.00 82.88 109 PRO A C 1
ATOM 886 O O . PRO A 1 109 ? -7.331 0.359 16.442 1.00 82.88 109 PRO A O 1
ATOM 889 N N . THR A 1 110 ? -5.136 -0.040 16.668 1.00 84.81 110 THR A N 1
ATOM 890 C CA . THR A 1 110 ? -5.184 -0.383 18.100 1.00 84.81 110 THR A CA 1
ATOM 891 C C . THR A 1 110 ? -4.367 0.564 18.972 1.00 84.81 110 THR A C 1
ATOM 893 O O . THR A 1 110 ? -4.480 0.513 20.196 1.00 84.81 110 THR A O 1
ATOM 896 N N . VAL A 1 111 ? -3.557 1.446 18.380 1.00 86.12 111 VAL A N 1
ATOM 897 C CA . VAL A 1 111 ? -2.677 2.349 19.128 1.00 86.12 111 VAL A CA 1
ATOM 898 C C . VAL A 1 111 ? -3.475 3.570 19.567 1.00 86.12 111 VAL A C 1
ATOM 900 O O . VAL A 1 111 ? -3.761 4.447 18.759 1.00 86.12 111 VAL A O 1
ATOM 903 N N . ARG A 1 112 ? -3.858 3.630 20.841 1.00 90.12 112 ARG A N 1
ATOM 904 C CA . ARG A 1 112 ? -4.551 4.793 21.413 1.00 90.12 112 ARG A CA 1
ATOM 905 C C . ARG A 1 112 ? -3.551 5.887 21.768 1.00 90.12 112 ARG A C 1
ATOM 907 O O . ARG A 1 112 ? -2.472 5.591 22.276 1.00 90.12 112 ARG A O 1
ATOM 914 N N . CYS A 1 113 ? -3.931 7.140 21.539 1.00 91.31 113 CYS A N 1
ATOM 915 C CA . CYS A 1 113 ? -3.153 8.279 22.004 1.00 91.31 113 CYS A CA 1
ATOM 916 C C . CYS A 1 113 ? -3.109 8.298 23.548 1.00 91.31 113 CYS A C 1
ATOM 918 O O . CYS A 1 113 ? -4.172 8.260 24.171 1.00 91.31 113 CYS A O 1
ATOM 920 N N . PRO A 1 114 ? -1.922 8.361 24.182 1.00 89.88 114 PRO A N 1
ATOM 921 C CA . PRO A 1 114 ? -1.799 8.416 25.639 1.00 89.88 114 PRO A CA 1
ATOM 922 C C . PRO A 1 114 ? -2.009 9.830 26.202 1.00 89.88 114 PRO A C 1
ATOM 924 O O . PRO A 1 114 ? -1.952 10.020 27.414 1.00 89.88 114 PRO A O 1
ATOM 927 N N . TRP A 1 115 ? -2.185 10.833 25.338 1.00 92.75 115 TRP A N 1
ATOM 928 C CA . TRP A 1 115 ? -2.326 12.224 25.752 1.00 92.75 115 TRP A CA 1
ATOM 929 C C . TRP A 1 115 ? -3.652 12.457 26.480 1.00 92.75 115 TRP A C 1
ATOM 931 O O . TRP A 1 115 ? -4.692 11.939 26.064 1.00 92.75 115 TRP A O 1
ATOM 941 N N . HIS A 1 116 ? -3.590 13.269 27.532 1.00 93.12 116 HIS A N 1
ATOM 942 C CA . HIS A 1 116 ? -4.740 13.754 28.283 1.00 93.12 116 HIS A CA 1
ATOM 943 C C . HIS A 1 116 ? -4.717 15.282 28.273 1.00 93.12 116 HIS A C 1
ATOM 945 O O . HIS A 1 116 ? -3.633 15.875 28.286 1.00 93.12 116 HIS A O 1
ATOM 951 N N . ASP A 1 117 ? -5.889 15.905 28.223 1.00 90.94 117 ASP A N 1
ATOM 952 C CA . ASP A 1 117 ? -5.994 17.357 28.335 1.00 90.94 117 ASP A CA 1
ATOM 953 C C . ASP A 1 117 ? -5.828 17.843 29.785 1.00 90.94 117 ASP A C 1
ATOM 955 O O . ASP A 1 117 ? -5.578 17.071 30.714 1.00 90.94 117 ASP A O 1
ATOM 959 N N . GLN A 1 118 ? -5.942 19.158 29.974 1.00 89.56 118 GLN A N 1
ATOM 960 C CA . GLN A 1 118 ? -5.814 19.808 31.280 1.00 89.56 118 GLN A CA 1
ATOM 961 C C . GLN A 1 118 ? -6.955 19.448 32.246 1.00 89.56 118 GLN A C 1
ATOM 963 O O . GLN A 1 118 ? -6.793 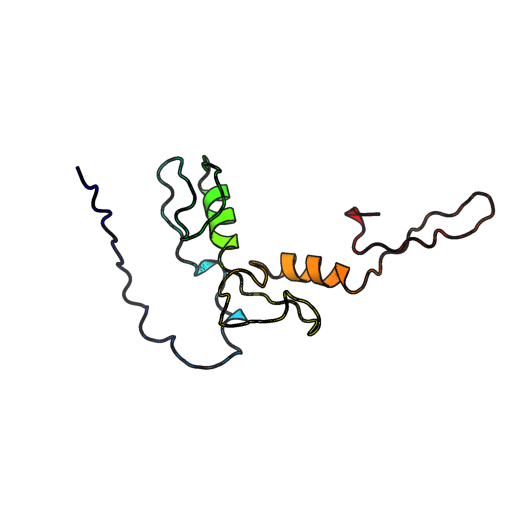19.601 33.454 1.00 89.56 118 GLN A O 1
ATOM 968 N N . GLU A 1 119 ? -8.076 18.948 31.726 1.00 90.81 119 GLU A N 1
ATOM 969 C CA . GLU A 1 119 ? -9.249 18.511 32.486 1.00 90.81 119 GLU A CA 1
ATOM 970 C C . GLU A 1 119 ? -9.214 16.994 32.770 1.00 90.81 119 GLU A C 1
ATOM 972 O O . GLU A 1 119 ? -10.099 16.456 33.436 1.00 90.81 119 GLU A O 1
ATOM 977 N N . GLY A 1 120 ? -8.168 16.295 32.308 1.00 87.94 120 GLY A N 1
ATOM 978 C CA . GLY A 1 120 ? -7.967 14.859 32.491 1.00 87.94 120 GLY A CA 1
ATOM 979 C C . GLY A 1 120 ? -8.696 13.980 31.470 1.00 87.94 120 GLY A C 1
ATOM 980 O O . GLY A 1 120 ? -8.724 12.759 31.639 1.00 87.94 120 GLY A O 1
ATOM 981 N N . GLN A 1 121 ? -9.273 14.545 30.406 1.00 90.50 121 GLN A N 1
ATOM 982 C CA . GLN A 1 121 ? -9.935 13.764 29.364 1.00 90.50 121 GLN A CA 1
ATOM 983 C C . GLN A 1 121 ? -8.913 13.107 28.437 1.00 90.50 121 GLN A C 1
ATOM 985 O O . GLN A 1 121 ? -7.970 13.731 27.946 1.00 90.50 121 GLN A O 1
ATOM 990 N N . GLN A 1 122 ? -9.119 11.818 28.167 1.00 90.81 122 GLN A N 1
ATOM 991 C CA . GLN A 1 122 ? -8.248 11.044 27.293 1.00 90.81 122 GLN A CA 1
ATOM 992 C C . GLN A 1 122 ? -8.480 11.395 25.815 1.00 90.81 122 GLN A C 1
ATOM 994 O O . GLN A 1 122 ? -9.610 11.392 25.324 1.00 90.81 122 GLN A O 1
ATOM 999 N N . CYS A 1 123 ? -7.392 11.587 25.065 1.00 91.44 123 CYS A N 1
ATOM 1000 C CA . CYS A 1 123 ? -7.442 11.739 23.615 1.00 91.44 123 CYS A CA 1
ATOM 1001 C C . CYS A 1 123 ? -8.067 10.506 22.942 1.00 91.44 123 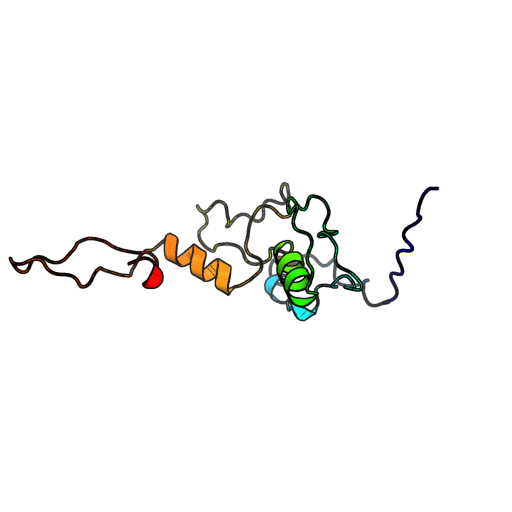CYS A C 1
ATOM 1003 O O . CYS A 1 123 ? -7.576 9.382 23.067 1.00 91.44 123 CYS A O 1
ATOM 1005 N N . LEU A 1 124 ? -9.118 10.724 22.150 1.00 91.00 124 LEU A N 1
ATOM 1006 C CA . LEU A 1 124 ? -9.859 9.651 21.474 1.00 91.00 124 LEU A CA 1
ATOM 1007 C C . LEU A 1 124 ? -9.219 9.186 20.155 1.00 91.00 124 LEU A C 1
ATOM 1009 O O . LEU A 1 124 ? -9.763 8.312 19.480 1.00 91.00 124 LEU A O 1
ATOM 1013 N N . ARG A 1 125 ? -8.073 9.757 19.755 1.00 91.81 125 ARG A N 1
ATOM 1014 C CA . ARG A 1 125 ? -7.398 9.370 18.508 1.00 91.81 125 ARG A CA 1
ATOM 1015 C C . ARG A 1 125 ? -6.840 7.950 18.615 1.00 91.81 125 ARG A C 1
ATOM 1017 O O . ARG A 1 125 ? -6.142 7.613 19.574 1.00 91.81 125 ARG A O 1
ATOM 1024 N N . VAL A 1 126 ? -7.109 7.142 17.590 1.00 89.31 126 VAL A N 1
ATOM 1025 C CA . VAL A 1 126 ? -6.571 5.786 17.444 1.00 89.31 126 VAL A CA 1
ATOM 1026 C C . VAL A 1 126 ? -5.790 5.697 16.140 1.00 89.31 126 VAL A C 1
ATOM 1028 O O . VAL A 1 126 ? -6.279 6.061 15.072 1.00 89.31 126 VAL A O 1
ATOM 1031 N N . PHE A 1 127 ? -4.567 5.200 16.233 1.00 86.31 127 PHE A N 1
ATOM 1032 C CA . PHE A 1 127 ? -3.629 5.086 15.136 1.00 86.31 127 PHE A CA 1
ATOM 1033 C C . PHE A 1 127 ? -3.419 3.622 14.764 1.00 86.31 127 PHE A C 1
ATOM 1035 O O . PHE A 1 127 ? -3.509 2.701 15.580 1.00 86.31 127 PHE A O 1
ATOM 1042 N N . SER A 1 128 ? -3.094 3.401 13.494 1.00 84.00 128 SER A N 1
ATOM 1043 C CA . SER A 1 128 ? -2.724 2.074 12.996 1.00 84.00 128 SER A CA 1
ATOM 1044 C C . SER A 1 128 ? -1.377 1.594 13.533 1.00 84.00 128 SER A C 1
ATOM 1046 O O . SER A 1 128 ? -1.125 0.388 13.547 1.00 84.00 128 SER A O 1
ATOM 1048 N N . ARG A 1 129 ? -0.488 2.528 13.908 1.00 83.12 129 ARG A N 1
ATOM 1049 C CA . ARG A 1 129 ? 0.891 2.288 14.353 1.00 83.12 129 ARG A CA 1
ATOM 1050 C C . ARG A 1 129 ? 1.389 3.456 15.212 1.00 83.12 129 ARG A C 1
ATOM 1052 O O . ARG A 1 129 ? 0.908 4.572 15.054 1.00 83.12 129 ARG A O 1
ATOM 1059 N N . VAL A 1 130 ? 2.378 3.186 16.066 1.00 83.00 130 VAL A N 1
ATOM 1060 C CA . VAL A 1 130 ? 2.988 4.169 16.984 1.00 83.00 130 VAL A CA 1
ATOM 1061 C C . VAL A 1 130 ? 3.748 5.267 16.245 1.00 83.00 130 VAL A C 1
ATOM 1063 O O . VAL A 1 130 ? 3.717 6.408 16.670 1.00 83.00 130 VAL A O 1
ATOM 1066 N N . ASP A 1 131 ? 4.389 4.955 15.117 1.00 84.00 131 ASP A N 1
ATOM 1067 C CA . ASP A 1 131 ? 5.137 5.942 14.325 1.00 84.00 131 ASP A CA 1
ATOM 1068 C C . ASP A 1 131 ? 4.248 6.988 13.638 1.00 84.00 131 ASP A C 1
ATOM 1070 O O . ASP A 1 131 ? 4.764 7.982 13.142 1.00 84.00 131 ASP A O 1
ATOM 1074 N N . ASN A 1 132 ? 2.932 6.759 13.595 1.00 83.75 132 ASN A N 1
ATOM 1075 C CA . ASN A 1 132 ? 1.954 7.688 13.031 1.00 83.75 132 ASN A CA 1
ATOM 1076 C C . ASN A 1 132 ? 1.201 8.505 14.0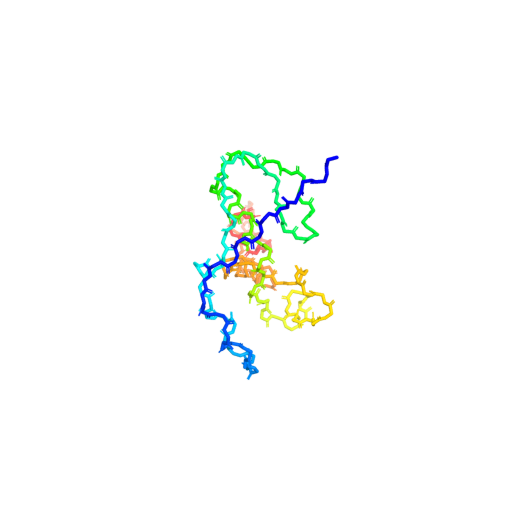99 1.00 83.75 132 ASN A C 1
ATOM 1078 O O . ASN A 1 132 ? 0.368 9.327 13.718 1.00 83.75 132 ASN A O 1
ATOM 1082 N N . MET A 1 133 ? 1.404 8.202 15.387 1.00 87.69 133 MET A N 1
ATOM 1083 C CA . MET A 1 133 ? 0.787 8.897 16.523 1.00 87.69 133 MET A CA 1
ATOM 1084 C C . MET A 1 133 ? 1.486 10.225 16.788 1.00 87.69 133 MET A C 1
ATOM 1086 O O . MET A 1 133 ? 0.754 11.209 17.037 1.00 87.69 133 MET A O 1
#

Sequence (133 aa):
PLVCFDFDFENPAIENYITTSSGLLDAVPSQLIALPSFTRPSKCPYPSCKSTTVFESGRDFRRHYRQHFKRFFCRYSECPQSAQDLQEVGTKGFATRKDRARHESKHKPTVRCPWHDQEGQQCLRVFSRVDNM

Foldseek 3Di:
DDDDDPDPPPDPPPDPDPDDDPPPLVPPPLVPPDADDCPAFADQPDPPDPDPDGDGDPVVNSVVNLFQDFRAAAPDPPDPQNDPPVVDRRPHHGSDPVVNLLVNLQVPFDAADQDADPVRHGDRDTGSDPVVD

Radius of gyration: 20.98 Å; chains: 1; bounding box: 40×49×68 Å

Organism: Gibberella zeae (NCBI:txid5518)